Protein AF-A0A7R9L1E2-F1 (afdb_monomer_lite)

Radius of gyration: 29.3 Å; chains: 1; bounding box: 75×39×70 Å

Structure (mmCIF, N/CA/C/O backbone):
data_AF-A0A7R9L1E2-F1
#
_entry.id   AF-A0A7R9L1E2-F1
#
loop_
_atom_site.group_PDB
_atom_site.id
_atom_site.type_symbol
_atom_site.label_atom_id
_atom_site.label_alt_id
_atom_site.label_comp_id
_atom_site.label_asym_id
_atom_site.label_entity_id
_atom_site.label_seq_id
_atom_site.pdbx_PDB_ins_code
_atom_site.Cartn_x
_atom_site.Cartn_y
_atom_site.Cartn_z
_atom_site.occupancy
_atom_site.B_iso_or_equiv
_atom_site.auth_seq_id
_atom_site.auth_comp_id
_atom_site.auth_asym_id
_atom_site.auth_atom_id
_atom_site.pdbx_PDB_model_num
ATOM 1 N N . ALA A 1 1 ? -2.245 -3.954 1.538 1.00 89.62 1 ALA A N 1
ATOM 2 C CA . ALA A 1 1 ? -2.514 -5.292 2.100 1.00 89.62 1 ALA A CA 1
ATOM 3 C C . ALA A 1 1 ? -3.366 -5.185 3.363 1.00 89.62 1 ALA A C 1
ATOM 5 O O . ALA A 1 1 ? -4.545 -5.487 3.284 1.00 89.62 1 ALA A O 1
ATOM 6 N N . PHE A 1 2 ? -2.833 -4.651 4.469 1.00 93.88 2 PHE A N 1
ATOM 7 C CA . PHE A 1 2 ? -3.564 -4.517 5.739 1.00 93.88 2 PHE A CA 1
ATOM 8 C C . PHE A 1 2 ? -4.906 -3.773 5.660 1.00 93.88 2 PHE A C 1
ATOM 10 O O . PHE A 1 2 ? -5.851 -4.191 6.312 1.00 93.88 2 PHE A O 1
ATOM 17 N N . CYS A 1 3 ? -5.027 -2.733 4.825 1.00 94.00 3 CYS A N 1
ATOM 18 C CA . CYS A 1 3 ? -6.314 -2.061 4.602 1.00 94.00 3 CYS A CA 1
ATOM 19 C C . CYS A 1 3 ? -7.422 -3.029 4.150 1.00 94.00 3 CYS A C 1
ATOM 21 O O . CYS A 1 3 ? -8.492 -3.056 4.744 1.00 94.00 3 CYS A O 1
ATOM 23 N N . TYR A 1 4 ? -7.137 -3.868 3.150 1.00 93.19 4 TYR A N 1
ATOM 24 C CA . TYR A 1 4 ? -8.086 -4.863 2.640 1.00 93.19 4 TYR A CA 1
ATOM 25 C C . TYR A 1 4 ? -8.249 -6.060 3.582 1.00 93.19 4 TYR A C 1
ATOM 27 O O . TYR A 1 4 ? -9.322 -6.648 3.639 1.00 93.19 4 TYR A O 1
ATOM 35 N N . LEU A 1 5 ? -7.213 -6.400 4.361 1.00 92.88 5 LEU A N 1
ATOM 36 C CA . LEU A 1 5 ? -7.355 -7.367 5.452 1.00 92.88 5 LEU A CA 1
ATOM 37 C C . LEU A 1 5 ? -8.372 -6.867 6.487 1.00 92.88 5 LEU A C 1
ATOM 39 O O . LEU A 1 5 ? -9.229 -7.633 6.905 1.00 92.88 5 LEU A O 1
ATOM 43 N N . GLY A 1 6 ? -8.311 -5.584 6.859 1.00 93.19 6 GLY A N 1
ATOM 44 C CA . GLY A 1 6 ? -9.282 -4.966 7.759 1.00 93.19 6 GLY A CA 1
ATOM 45 C C . GLY A 1 6 ? -10.710 -5.025 7.217 1.00 93.19 6 GLY A C 1
ATOM 46 O O . GLY A 1 6 ? -11.623 -5.356 7.962 1.00 93.19 6 GLY A O 1
ATOM 47 N N . GLU A 1 7 ? -10.904 -4.782 5.917 1.00 93.50 7 GLU A N 1
ATOM 48 C CA . GLU A 1 7 ? -12.221 -4.930 5.273 1.00 93.50 7 GLU A CA 1
ATOM 49 C C . GLU A 1 7 ? -12.724 -6.376 5.325 1.00 93.50 7 GLU A C 1
ATOM 51 O O . GLU A 1 7 ? -13.854 -6.609 5.743 1.00 93.50 7 GLU A O 1
ATOM 56 N N . SER A 1 8 ? -11.872 -7.349 4.996 1.00 92.94 8 SER A N 1
ATOM 57 C CA . SER A 1 8 ? -12.243 -8.767 5.044 1.00 92.94 8 SER A CA 1
ATOM 58 C C . SER A 1 8 ? -12.533 -9.263 6.466 1.00 92.94 8 SER A C 1
ATOM 60 O O . SER A 1 8 ? -13.440 -10.065 6.665 1.00 92.94 8 SER A O 1
ATOM 62 N N . LEU A 1 9 ? -11.792 -8.785 7.472 1.00 93.06 9 LEU A N 1
ATOM 63 C CA . LEU A 1 9 ? -12.038 -9.116 8.880 1.00 93.06 9 LEU A CA 1
ATOM 64 C C . LEU A 1 9 ? -13.336 -8.489 9.393 1.00 93.06 9 LEU A C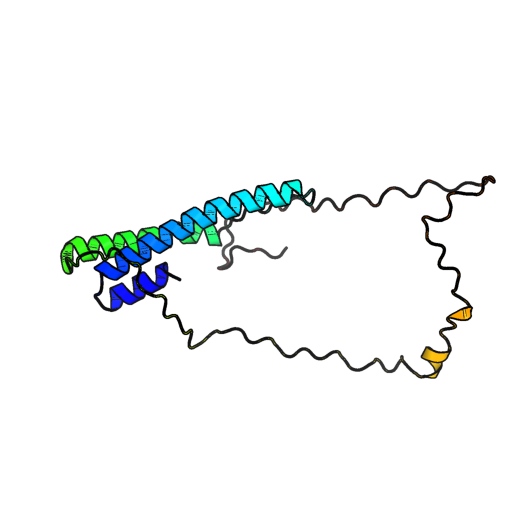 1
ATOM 66 O O . LEU A 1 9 ? -14.047 -9.119 10.173 1.00 93.06 9 LEU A O 1
ATOM 70 N N . LEU A 1 10 ? -13.669 -7.283 8.928 1.00 92.62 10 LEU A N 1
ATOM 71 C CA . LEU A 1 10 ? -14.943 -6.644 9.239 1.00 92.62 10 LEU A CA 1
ATOM 72 C C . LEU A 1 10 ? -16.124 -7.441 8.667 1.00 92.62 10 LEU A C 1
ATOM 74 O O . LEU A 1 10 ? -17.121 -7.624 9.354 1.00 92.62 10 LEU A O 1
ATOM 78 N N . GLU A 1 11 ? -16.001 -7.960 7.443 1.00 92.88 11 GLU A N 1
ATOM 79 C CA . GLU A 1 11 ? -17.006 -8.851 6.836 1.00 92.88 11 GLU A CA 1
ATOM 80 C C . GLU A 1 11 ? -17.173 -10.174 7.597 1.00 92.88 11 GLU A C 1
ATOM 82 O O . GLU A 1 11 ? -18.243 -10.773 7.564 1.00 92.88 11 GLU A O 1
ATOM 87 N N . GLN A 1 12 ? -16.130 -10.619 8.300 1.00 92.69 12 GLN A N 1
ATOM 88 C CA . GLN A 1 12 ? -16.160 -11.791 9.180 1.00 92.69 12 GLN A CA 1
ATOM 89 C C . GLN A 1 12 ? -16.626 -11.460 10.605 1.00 92.69 12 GLN A C 1
ATOM 91 O O . GLN A 1 12 ? -16.474 -12.300 11.490 1.00 92.69 12 GLN A O 1
ATOM 96 N N . GLU A 1 13 ? -17.132 -10.246 10.845 1.00 92.69 13 GLU A N 1
ATOM 97 C CA . GLU A 1 13 ? -17.585 -9.762 12.158 1.00 92.69 13 GLU A CA 1
ATOM 98 C C . GLU A 1 13 ? -16.472 -9.716 13.225 1.00 92.69 13 GLU A C 1
ATOM 100 O O . GLU A 1 13 ? -16.744 -9.596 14.414 1.00 92.69 13 GLU A O 1
ATOM 105 N N . LYS A 1 14 ? -15.196 -9.763 12.816 1.00 92.94 14 LYS A N 1
ATOM 106 C CA . LYS A 1 14 ? -14.024 -9.672 13.703 1.00 92.94 14 LYS A CA 1
ATOM 107 C C . LYS A 1 14 ? -13.523 -8.237 13.775 1.00 92.94 14 LYS A C 1
ATOM 109 O O . LYS A 1 14 ? -12.446 -7.892 13.273 1.00 92.94 14 LYS A O 1
ATOM 114 N N . CYS A 1 15 ? -14.323 -7.368 14.379 1.00 93.62 15 CYS A N 1
ATOM 115 C CA . CYS A 1 15 ? -14.105 -5.930 14.298 1.00 93.62 15 CYS A CA 1
ATOM 116 C C . CYS A 1 15 ? -12.874 -5.469 15.098 1.00 93.62 15 CYS A C 1
ATOM 118 O O . CYS A 1 15 ? -12.160 -4.558 14.668 1.00 93.62 15 CYS A O 1
ATOM 120 N N . GLY A 1 16 ? -12.574 -6.121 16.227 1.00 93.81 16 GLY A N 1
ATOM 121 C CA . GLY A 1 16 ? -11.372 -5.836 17.020 1.00 93.81 16 GLY A CA 1
ATOM 122 C C . GLY A 1 16 ? -10.073 -6.086 16.241 1.00 93.81 16 GLY A C 1
ATOM 123 O O . GLY A 1 16 ? -9.185 -5.229 16.204 1.00 93.81 16 GLY A O 1
ATOM 124 N N . GLU A 1 17 ? -9.979 -7.232 15.559 1.00 94.81 17 GLU A N 1
ATOM 125 C CA . GLU A 1 17 ? -8.842 -7.579 14.692 1.00 94.81 17 GLU A CA 1
ATOM 126 C C . GLU A 1 17 ? -8.747 -6.640 13.478 1.00 94.81 17 GLU A C 1
ATOM 128 O O . GLU A 1 17 ? -7.649 -6.205 13.116 1.00 94.81 17 GLU A O 1
ATOM 133 N N . ALA A 1 18 ? -9.888 -6.272 12.884 1.00 95.12 18 ALA A N 1
ATOM 134 C CA . ALA A 1 18 ? -9.951 -5.341 11.760 1.00 95.12 18 ALA A CA 1
ATOM 135 C C . ALA A 1 18 ? -9.367 -3.962 12.112 1.00 95.12 18 ALA A C 1
ATOM 137 O O . ALA A 1 18 ? -8.546 -3.423 11.363 1.00 95.12 18 ALA A O 1
ATOM 138 N N . ILE A 1 19 ? -9.734 -3.410 13.278 1.00 95.94 19 ILE A N 1
ATOM 139 C CA . ILE A 1 19 ? -9.179 -2.143 13.781 1.00 95.94 19 ILE A CA 1
ATOM 140 C C . ILE A 1 19 ? -7.664 -2.259 13.927 1.00 95.94 19 ILE A C 1
ATOM 142 O O . ILE A 1 19 ? -6.930 -1.399 13.432 1.00 95.94 19 ILE A O 1
ATOM 146 N N . ARG A 1 20 ? -7.183 -3.341 14.547 1.00 95.88 20 ARG A N 1
ATOM 147 C CA . ARG A 1 20 ? -5.750 -3.538 14.765 1.00 95.88 20 ARG A CA 1
ATOM 148 C C . ARG A 1 20 ? -4.967 -3.662 13.454 1.00 95.88 20 ARG A C 1
ATOM 150 O O . ARG A 1 20 ? -3.868 -3.109 13.352 1.00 95.88 20 ARG A O 1
ATOM 157 N N . ALA A 1 21 ? -5.522 -4.338 12.447 1.00 95.31 21 ALA A N 1
ATOM 158 C CA . ALA A 1 21 ? -4.939 -4.415 11.108 1.00 95.31 21 ALA A CA 1
ATOM 159 C C . ALA A 1 21 ? -4.853 -3.028 10.444 1.00 95.31 21 ALA A C 1
ATOM 161 O O . ALA A 1 21 ? -3.834 -2.682 9.844 1.00 95.31 21 ALA A O 1
ATOM 162 N N . LEU A 1 22 ? -5.892 -2.201 10.582 1.00 95.44 22 LEU A N 1
ATOM 163 C CA . LEU A 1 22 ? -5.934 -0.853 10.007 1.00 95.44 22 LEU A CA 1
ATOM 164 C C . LEU A 1 22 ? -4.971 0.118 10.697 1.00 95.44 22 LEU A C 1
ATOM 166 O O . LEU A 1 22 ? -4.347 0.928 10.016 1.00 95.44 22 LEU A O 1
ATOM 170 N N . GLU A 1 23 ? -4.765 -0.009 12.008 1.00 95.56 23 GLU A N 1
ATOM 171 C CA . GLU A 1 23 ? -3.693 0.707 12.712 1.00 95.56 23 GLU A CA 1
ATOM 172 C C . GLU A 1 23 ? -2.311 0.346 12.167 1.00 95.56 23 GLU A C 1
ATOM 174 O O . GLU A 1 23 ? -1.451 1.213 12.016 1.00 95.56 23 GLU A O 1
ATOM 179 N N . GLU A 1 24 ? -2.083 -0.925 11.834 1.00 94.88 24 GLU A N 1
ATOM 180 C CA . GLU A 1 24 ? -0.834 -1.334 11.197 1.00 94.88 24 GLU A CA 1
ATOM 181 C C . GLU A 1 24 ? -0.712 -0.757 9.779 1.00 94.88 24 GLU A C 1
ATOM 183 O O . GLU A 1 24 ? 0.355 -0.288 9.383 1.00 94.88 24 GLU A O 1
ATOM 188 N N . SER A 1 25 ? -1.820 -0.703 9.033 1.00 94.88 25 SER A N 1
ATOM 189 C CA . SER A 1 25 ? -1.868 -0.056 7.718 1.00 94.88 25 SER A CA 1
ATOM 190 C C . SER A 1 25 ? -1.489 1.429 7.779 1.00 94.88 25 SER A C 1
ATOM 192 O O . SER A 1 25 ? -0.763 1.899 6.903 1.00 94.88 25 SER A O 1
ATOM 194 N N . GLU A 1 26 ? -1.952 2.168 8.791 1.00 95.19 26 GLU A N 1
ATOM 195 C CA . GLU A 1 26 ? -1.579 3.575 9.000 1.00 95.19 26 GLU A CA 1
ATOM 196 C C . GLU A 1 26 ? -0.090 3.727 9.321 1.00 95.19 26 GLU A C 1
ATOM 198 O O . GLU A 1 26 ? 0.586 4.551 8.705 1.00 95.19 26 GLU A O 1
ATOM 203 N N . LYS A 1 27 ? 0.459 2.881 10.204 1.00 95.12 27 LYS A N 1
ATOM 204 C CA . LYS A 1 27 ? 1.899 2.894 10.512 1.00 95.12 27 LYS A CA 1
ATOM 205 C C . LYS A 1 27 ? 2.745 2.689 9.256 1.00 95.12 27 LYS A C 1
ATOM 207 O O . LYS A 1 27 ? 3.696 3.435 9.024 1.00 95.12 27 LYS A O 1
ATOM 212 N N . PHE A 1 28 ? 2.401 1.704 8.424 1.00 94.94 28 PHE A N 1
ATOM 213 C CA . PHE A 1 28 ? 3.118 1.459 7.170 1.00 94.94 28 PHE A CA 1
ATOM 214 C C . PHE A 1 28 ? 2.959 2.601 6.168 1.00 94.94 28 PHE A C 1
ATOM 216 O O . PHE A 1 28 ? 3.911 2.902 5.444 1.00 94.94 28 PHE A O 1
ATOM 223 N N . TYR A 1 29 ? 1.803 3.266 6.134 1.00 95.19 29 TYR A N 1
ATOM 224 C CA . TYR A 1 29 ? 1.620 4.465 5.322 1.00 95.19 29 TYR A CA 1
ATOM 225 C C . TYR A 1 29 ? 2.570 5.588 5.766 1.00 95.19 29 TYR A C 1
ATOM 227 O O . TYR A 1 29 ? 3.297 6.132 4.935 1.00 95.19 29 TYR A O 1
ATOM 235 N N . ASP A 1 30 ? 2.659 5.873 7.066 1.00 95.25 30 ASP A N 1
ATOM 236 C CA . ASP A 1 30 ? 3.554 6.907 7.602 1.00 95.25 30 ASP A CA 1
ATOM 237 C C . ASP A 1 30 ? 5.035 6.592 7.355 1.00 95.25 30 ASP A C 1
ATOM 239 O O . ASP A 1 30 ? 5.827 7.483 7.025 1.00 95.25 30 ASP A O 1
ATOM 243 N N . ILE A 1 31 ? 5.424 5.319 7.476 1.00 96.00 31 ILE A N 1
ATOM 244 C CA . ILE A 1 31 ? 6.766 4.854 7.100 1.00 96.00 31 ILE A CA 1
ATOM 245 C C . ILE A 1 31 ? 6.998 5.087 5.602 1.00 96.00 31 ILE A C 1
ATOM 247 O O . ILE A 1 31 ? 8.026 5.643 5.216 1.00 96.00 31 ILE A O 1
ATOM 251 N N . SER A 1 32 ? 6.026 4.744 4.756 1.00 94.75 32 SER A N 1
ATOM 252 C CA . SER A 1 32 ? 6.118 4.929 3.303 1.00 94.75 32 SER A CA 1
ATOM 253 C C . SER A 1 32 ? 6.249 6.404 2.912 1.00 94.75 32 SER A C 1
ATOM 255 O O . SER A 1 32 ? 7.036 6.729 2.025 1.00 94.75 32 SER A O 1
ATOM 257 N N . VAL A 1 33 ? 5.556 7.319 3.601 1.00 94.06 33 VAL A N 1
ATOM 258 C CA . VAL A 1 33 ? 5.706 8.775 3.408 1.00 94.06 33 VAL A CA 1
ATOM 259 C C . VAL A 1 33 ? 7.147 9.214 3.673 1.00 94.06 33 VAL A C 1
ATOM 261 O O . VAL A 1 33 ? 7.714 9.992 2.901 1.00 94.06 33 VAL A O 1
ATOM 264 N N . LYS A 1 34 ? 7.758 8.728 4.762 1.00 94.94 34 LYS A N 1
ATOM 265 C CA . LYS A 1 34 ? 9.156 9.041 5.099 1.00 94.94 34 LYS A CA 1
ATOM 266 C C . LYS A 1 34 ? 10.106 8.507 4.026 1.00 94.94 34 LYS A C 1
ATOM 268 O O . LYS A 1 34 ? 10.929 9.272 3.528 1.00 94.94 34 LYS A O 1
ATOM 273 N N . LEU A 1 35 ? 9.910 7.261 3.593 1.00 94.19 35 LEU A N 1
ATOM 274 C CA . LEU A 1 35 ? 10.700 6.636 2.530 1.00 94.19 35 LEU A CA 1
ATOM 275 C C . LEU A 1 35 ? 10.589 7.385 1.196 1.00 94.19 35 LEU A C 1
ATOM 277 O O . LEU A 1 35 ? 11.598 7.593 0.528 1.00 94.19 35 LEU A O 1
ATOM 281 N N . CYS A 1 36 ? 9.402 7.872 0.822 1.00 91.94 36 CYS A N 1
ATOM 282 C CA . CYS A 1 36 ? 9.227 8.684 -0.388 1.00 91.94 36 CYS A CA 1
ATOM 283 C C . CYS A 1 36 ? 10.066 9.971 -0.338 1.00 91.94 36 CYS A C 1
ATOM 285 O O . CYS A 1 36 ? 10.694 10.363 -1.325 1.00 91.94 36 CYS A O 1
ATOM 287 N N . LYS A 1 37 ? 10.119 10.623 0.829 1.00 90.62 37 LYS A N 1
ATOM 288 C CA . LYS A 1 37 ? 10.923 11.836 1.036 1.00 90.62 37 LYS A CA 1
ATOM 289 C C . LYS A 1 37 ? 12.420 11.539 1.030 1.00 90.62 37 LYS A C 1
ATOM 291 O O . LYS A 1 37 ? 13.190 12.336 0.497 1.00 90.62 37 LYS A O 1
ATOM 296 N N . GLU A 1 38 ? 12.840 10.416 1.604 1.00 90.75 38 GLU A N 1
ATOM 297 C CA . GLU A 1 38 ? 14.233 9.958 1.565 1.00 90.75 38 GLU A CA 1
ATOM 298 C C . GLU A 1 38 ? 14.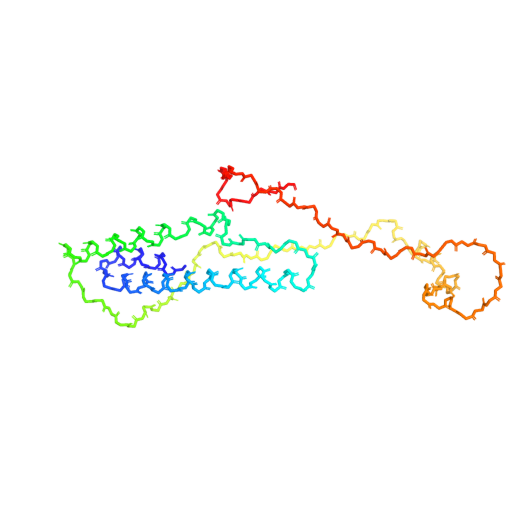673 9.615 0.143 1.00 90.75 38 GLU A C 1
ATOM 300 O O . GLU A 1 38 ? 15.713 10.101 -0.302 1.00 90.75 38 GLU A O 1
ATOM 305 N N . TYR A 1 39 ? 13.840 8.893 -0.608 1.00 89.25 39 TYR A N 1
ATOM 306 C CA . TYR A 1 39 ? 14.068 8.590 -2.019 1.00 89.25 39 TYR A CA 1
ATOM 307 C C . TYR A 1 39 ? 14.284 9.864 -2.842 1.00 89.25 39 TYR A C 1
ATOM 309 O O . TYR A 1 39 ? 15.252 9.969 -3.598 1.00 89.25 39 TYR A O 1
ATOM 317 N N . ARG A 1 40 ? 13.423 10.875 -2.649 1.00 86.50 40 ARG A N 1
ATOM 318 C CA . ARG A 1 40 ? 13.547 12.179 -3.316 1.00 86.50 40 ARG A CA 1
ATOM 319 C C . ARG A 1 40 ? 14.913 12.821 -3.048 1.00 86.50 40 ARG A C 1
ATOM 321 O O . ARG A 1 40 ? 15.536 13.321 -3.982 1.00 86.50 40 ARG A O 1
ATOM 328 N N . LYS A 1 41 ? 15.381 12.796 -1.794 1.00 85.81 41 LYS A N 1
ATOM 329 C CA . LYS A 1 41 ? 16.683 13.357 -1.388 1.00 85.81 41 LYS A CA 1
ATOM 330 C C . LYS A 1 41 ? 17.852 12.588 -2.003 1.00 85.81 41 LYS A C 1
ATOM 332 O O . LYS A 1 41 ? 18.720 13.205 -2.611 1.00 85.81 41 LYS A O 1
ATOM 337 N N . GLN A 1 42 ? 17.850 11.260 -1.890 1.00 84.56 42 GLN A N 1
ATOM 338 C CA . GLN A 1 42 ? 18.931 10.410 -2.397 1.00 84.56 42 GLN A CA 1
ATOM 339 C C . GLN A 1 42 ? 19.061 10.503 -3.920 1.00 84.56 42 GLN A C 1
ATOM 341 O O . GLN A 1 42 ? 20.165 10.666 -4.432 1.00 84.56 42 GLN A O 1
ATOM 346 N N . LYS A 1 43 ? 17.943 10.478 -4.660 1.00 77.75 43 LYS A N 1
ATOM 347 C CA . LYS A 1 43 ? 17.965 10.600 -6.125 1.00 77.75 43 LYS A CA 1
ATOM 348 C C . LYS A 1 43 ? 18.469 11.970 -6.585 1.00 77.75 43 LYS A C 1
ATOM 350 O O . LYS A 1 43 ? 19.255 12.035 -7.528 1.00 77.75 43 LYS A O 1
ATOM 355 N N . ALA A 1 44 ? 18.056 13.042 -5.903 1.00 75.56 44 ALA A N 1
ATOM 356 C CA . ALA A 1 44 ? 18.542 14.391 -6.192 1.00 75.56 44 ALA A CA 1
ATOM 357 C C . ALA A 1 44 ? 20.063 14.513 -5.984 1.00 75.56 44 ALA A C 1
ATOM 359 O O . ALA A 1 44 ? 20.733 15.183 -6.762 1.00 75.56 44 ALA A O 1
ATOM 360 N N . GLN A 1 45 ? 20.611 13.836 -4.969 1.00 74.44 45 GLN A N 1
ATOM 361 C CA . GLN A 1 45 ? 22.047 13.836 -4.675 1.00 74.44 45 GLN A CA 1
ATOM 362 C C . GLN A 1 45 ? 22.865 12.939 -5.617 1.00 74.44 45 GLN A C 1
ATOM 364 O O . GLN A 1 45 ? 23.974 13.309 -5.984 1.00 74.44 45 GLN A O 1
ATOM 369 N N . ALA A 1 46 ? 22.343 11.769 -5.997 1.00 73.12 46 ALA A N 1
ATOM 370 C CA . ALA A 1 46 ? 23.115 10.744 -6.703 1.00 73.12 46 ALA A CA 1
ATOM 371 C C . ALA A 1 46 ? 23.154 10.902 -8.233 1.00 73.12 46 ALA A C 1
ATOM 373 O O . ALA A 1 46 ? 24.143 10.515 -8.845 1.00 73.12 46 ALA A O 1
ATOM 374 N N . MET A 1 47 ? 22.092 11.419 -8.865 1.00 63.66 47 MET A N 1
ATOM 375 C CA . MET A 1 47 ? 21.957 11.383 -10.335 1.00 63.66 47 MET A CA 1
ATOM 376 C C . MET A 1 47 ? 21.703 12.744 -10.996 1.00 63.66 47 MET A C 1
ATOM 378 O O . MET A 1 47 ? 21.443 12.788 -12.192 1.00 63.66 47 MET A O 1
ATOM 382 N N . GLY A 1 48 ? 21.789 13.856 -10.255 1.00 59.41 48 GLY A N 1
ATOM 383 C CA . GLY A 1 48 ? 21.706 15.202 -10.843 1.00 59.41 48 GLY A CA 1
ATOM 384 C C . GLY A 1 48 ? 20.414 15.476 -11.626 1.00 59.41 48 GLY A C 1
ATOM 385 O O . GLY A 1 48 ? 20.449 16.152 -12.647 1.00 59.41 48 GLY A O 1
ATOM 386 N N . GLY A 1 49 ? 19.277 14.948 -11.159 1.00 64.12 49 GLY A N 1
ATOM 387 C CA . GLY A 1 49 ? 17.967 15.096 -11.800 1.00 64.12 49 GLY A CA 1
ATOM 388 C C . GLY A 1 49 ? 16.856 15.479 -10.819 1.00 64.12 49 GLY A C 1
ATOM 389 O O . GLY A 1 49 ? 17.043 15.483 -9.599 1.00 64.12 49 GLY A O 1
ATOM 390 N N . THR A 1 50 ? 15.664 15.782 -11.344 1.00 66.12 50 THR A N 1
ATOM 391 C CA . THR A 1 50 ? 14.491 16.085 -10.506 1.00 66.12 50 THR A CA 1
ATOM 392 C C . THR A 1 50 ? 14.042 14.810 -9.787 1.00 66.12 50 THR A C 1
ATOM 394 O O . THR A 1 50 ? 13.562 13.863 -10.410 1.00 66.12 50 THR A O 1
ATOM 397 N N . GLY A 1 51 ? 14.202 14.759 -8.461 1.00 69.44 51 GLY A N 1
ATOM 398 C CA . GLY A 1 51 ? 13.730 13.633 -7.653 1.00 69.44 51 GLY A CA 1
ATOM 399 C C . GLY A 1 51 ? 12.215 13.451 -7.792 1.00 69.44 51 GLY A C 1
ATOM 400 O O . GLY A 1 51 ? 11.460 14.412 -7.631 1.00 69.44 51 GLY A O 1
ATOM 401 N N . ALA A 1 52 ? 11.763 12.225 -8.080 1.00 79.75 52 ALA A N 1
ATOM 402 C CA . ALA A 1 52 ? 10.336 11.941 -8.214 1.00 79.75 52 ALA A CA 1
ATOM 403 C C . ALA A 1 52 ? 9.625 12.169 -6.875 1.00 79.75 52 ALA A C 1
ATOM 405 O O . ALA A 1 52 ? 10.072 11.714 -5.818 1.00 79.75 52 ALA A O 1
ATOM 406 N N . LYS A 1 53 ? 8.508 12.889 -6.926 1.00 85.38 53 LYS A N 1
ATOM 407 C CA . LYS A 1 53 ? 7.751 13.312 -5.753 1.00 85.38 53 LYS A CA 1
ATOM 408 C C . LYS A 1 53 ? 6.647 12.313 -5.418 1.00 85.38 53 LYS A C 1
ATOM 410 O O . LYS A 1 53 ? 5.476 12.663 -5.455 1.00 85.38 53 LYS A O 1
ATOM 415 N N . ILE A 1 54 ? 7.023 11.061 -5.145 1.00 87.81 54 ILE A N 1
ATOM 416 C CA . ILE A 1 54 ? 6.112 9.899 -5.049 1.00 87.81 54 ILE A CA 1
ATOM 417 C C . ILE A 1 54 ? 4.927 10.146 -4.095 1.00 87.81 54 ILE A C 1
ATOM 419 O O . ILE A 1 54 ? 3.795 9.793 -4.410 1.00 87.81 54 ILE A O 1
ATOM 423 N N . ASP A 1 55 ? 5.172 10.827 -2.980 1.00 86.38 55 ASP A N 1
ATOM 424 C CA . ASP A 1 55 ? 4.175 11.223 -1.982 1.00 86.38 55 ASP A CA 1
ATOM 425 C C . ASP A 1 55 ? 3.109 12.207 -2.505 1.00 86.38 55 ASP A C 1
ATOM 427 O O . ASP A 1 55 ? 1.999 12.255 -1.977 1.00 86.38 55 ASP A O 1
ATOM 431 N N . GLU A 1 56 ? 3.414 12.965 -3.559 1.00 87.69 56 GLU A N 1
ATOM 432 C CA . GLU A 1 56 ? 2.493 13.899 -4.220 1.00 87.69 56 GLU A CA 1
ATOM 433 C C . GLU A 1 56 ? 1.694 13.230 -5.359 1.00 87.69 56 GLU A C 1
ATOM 435 O O . GLU A 1 56 ? 0.715 13.803 -5.842 1.00 87.69 56 GLU A O 1
ATOM 440 N N . HIS A 1 57 ? 2.049 12.006 -5.777 1.00 88.12 57 HIS A N 1
ATOM 441 C CA . HIS A 1 57 ? 1.318 11.308 -6.837 1.00 88.12 57 HIS A CA 1
ATOM 442 C C . HIS A 1 57 ? -0.081 10.868 -6.388 1.00 88.12 57 HIS A C 1
ATOM 444 O O . HIS A 1 57 ? -0.324 10.497 -5.237 1.00 88.12 57 HIS A O 1
ATOM 450 N N . LEU A 1 58 ? -1.010 10.841 -7.348 1.00 86.69 58 LEU A N 1
ATOM 451 C CA . LEU A 1 58 ? -2.422 10.543 -7.111 1.00 86.69 58 LEU A CA 1
ATOM 452 C C . LEU A 1 58 ? -2.651 9.175 -6.456 1.00 86.69 58 LEU A C 1
ATOM 454 O O . LEU A 1 58 ? -3.480 9.064 -5.554 1.00 86.69 58 LEU A O 1
ATOM 458 N N . PHE A 1 59 ? -1.926 8.141 -6.892 1.00 87.88 59 PHE A N 1
ATOM 459 C CA . PHE A 1 59 ? -2.078 6.795 -6.332 1.00 87.88 59 PHE A CA 1
ATOM 460 C C . PHE A 1 59 ? -1.734 6.766 -4.834 1.00 87.88 59 PHE A C 1
ATOM 462 O O . PHE A 1 59 ? -2.401 6.084 -4.060 1.00 87.88 59 PHE A O 1
ATOM 469 N N . PHE A 1 60 ? -0.743 7.559 -4.418 1.00 91.00 60 PHE A N 1
ATOM 470 C CA . PHE A 1 60 ? -0.318 7.663 -3.030 1.00 91.00 60 PHE A CA 1
ATOM 471 C C . PHE A 1 60 ? -1.313 8.503 -2.215 1.00 91.00 60 PHE A C 1
ATOM 473 O O . PHE A 1 60 ? -1.805 8.058 -1.179 1.00 91.00 60 PHE A O 1
ATOM 480 N N . ARG A 1 61 ? -1.714 9.670 -2.742 1.00 90.19 61 ARG A N 1
ATOM 481 C CA . ARG A 1 61 ? -2.711 10.566 -2.125 1.00 90.19 61 ARG A CA 1
ATOM 482 C C . ARG A 1 61 ? -4.075 9.904 -1.915 1.00 90.19 61 ARG A C 1
ATOM 484 O O . ARG A 1 61 ? -4.761 10.232 -0.953 1.00 90.19 61 ARG A O 1
ATOM 491 N N . LYS A 1 62 ? -4.484 8.983 -2.793 1.00 91.62 62 LYS A N 1
ATOM 492 C CA . LYS A 1 62 ? -5.752 8.241 -2.667 1.00 91.62 62 LYS A CA 1
ATOM 493 C C . LYS A 1 62 ? -5.727 7.172 -1.571 1.00 91.62 62 LYS A C 1
ATOM 495 O O . LYS A 1 62 ? -6.789 6.824 -1.059 1.00 91.62 62 LYS A O 1
ATOM 500 N N . LEU A 1 63 ? -4.551 6.670 -1.190 1.00 92.88 63 LEU A N 1
ATOM 501 C CA . LEU A 1 63 ? -4.428 5.579 -0.223 1.00 92.88 63 LEU A CA 1
ATOM 502 C C . LEU A 1 63 ? -4.772 6.019 1.208 1.00 92.88 63 LEU A C 1
ATOM 504 O O . LEU A 1 63 ? -5.475 5.304 1.914 1.00 92.88 63 LEU A O 1
ATOM 508 N N . GLN A 1 64 ? -4.333 7.202 1.641 1.00 92.81 64 GLN A N 1
ATOM 509 C CA . GLN A 1 64 ? -4.584 7.671 3.010 1.00 92.81 64 GLN A CA 1
ATOM 510 C C . GLN A 1 64 ? -6.068 7.879 3.338 1.00 92.81 64 GLN A C 1
ATOM 512 O O . GLN A 1 64 ? -6.512 7.370 4.369 1.00 92.81 64 GLN A O 1
ATOM 517 N N . PRO A 1 65 ? -6.867 8.580 2.507 1.00 94.69 65 PRO A N 1
ATOM 518 C CA . PRO A 1 65 ? -8.300 8.704 2.747 1.00 94.69 65 PRO A CA 1
ATOM 519 C C . PRO A 1 65 ? -9.011 7.352 2.778 1.00 94.69 65 PRO A C 1
ATOM 521 O O . PRO A 1 65 ? -9.943 7.188 3.561 1.00 94.69 65 PRO A O 1
ATOM 524 N N . LEU A 1 66 ? -8.566 6.392 1.956 1.00 93.88 66 LEU A N 1
ATOM 525 C CA . LEU A 1 66 ? -9.101 5.031 1.950 1.00 93.88 66 LEU A CA 1
ATOM 526 C C . LEU A 1 66 ? -8.861 4.348 3.302 1.00 93.88 66 LEU A C 1
ATOM 528 O O . LEU A 1 66 ? -9.827 3.972 3.959 1.00 93.88 66 LEU A O 1
ATOM 532 N N . VAL A 1 67 ? -7.605 4.282 3.759 1.00 95.25 67 VAL A N 1
ATOM 533 C CA . VAL A 1 67 ? -7.248 3.671 5.054 1.00 95.25 67 VAL A CA 1
ATOM 534 C C . VAL A 1 67 ? -8.016 4.330 6.200 1.00 95.25 67 VAL A C 1
ATOM 536 O O . VAL A 1 67 ? -8.626 3.635 7.012 1.00 95.25 67 VAL A O 1
ATOM 539 N N . LYS A 1 68 ? -8.050 5.668 6.233 1.00 96.00 68 LYS A N 1
ATOM 540 C CA . LYS A 1 68 ? -8.739 6.424 7.282 1.00 96.00 68 LYS A CA 1
ATOM 541 C C . LYS A 1 68 ? -10.242 6.146 7.297 1.00 96.00 68 LYS A C 1
ATOM 543 O O . LYS A 1 68 ? -10.797 5.835 8.344 1.00 96.00 68 LYS A O 1
ATOM 548 N N . ARG A 1 69 ? -10.908 6.208 6.139 1.00 96.00 69 ARG A N 1
ATOM 549 C CA . ARG A 1 69 ? -12.352 5.944 6.032 1.00 96.00 69 ARG A CA 1
ATOM 550 C C . ARG A 1 69 ? -12.696 4.526 6.482 1.00 96.00 69 ARG A C 1
ATOM 552 O O . ARG A 1 69 ? -13.699 4.340 7.172 1.00 96.00 69 ARG A O 1
ATOM 559 N N . THR A 1 70 ? -11.892 3.543 6.087 1.00 95.12 70 THR A N 1
ATOM 560 C CA . THR A 1 70 ? -12.092 2.144 6.470 1.00 95.12 70 THR A CA 1
ATOM 561 C C . THR A 1 70 ? -11.865 1.951 7.973 1.00 95.12 70 THR A C 1
ATOM 563 O O . THR A 1 70 ? -12.673 1.294 8.630 1.00 95.12 70 THR A O 1
ATOM 566 N N . LYS A 1 71 ? -10.849 2.598 8.561 1.00 96.00 71 LYS A N 1
ATOM 567 C CA . LYS A 1 71 ? -10.612 2.591 10.014 1.00 96.00 71 LYS A CA 1
ATOM 568 C C . LYS A 1 71 ? -11.757 3.228 10.791 1.00 96.00 71 LYS A C 1
ATOM 570 O O . LYS A 1 71 ? -12.289 2.600 11.702 1.00 96.00 71 LYS A O 1
ATOM 575 N N . ASP A 1 72 ? -12.182 4.426 10.400 1.00 96.81 72 ASP A N 1
ATOM 576 C CA . ASP A 1 72 ? -13.285 5.140 11.048 1.00 96.81 72 ASP A CA 1
ATOM 577 C C . ASP A 1 72 ? -14.587 4.321 10.990 1.00 96.81 72 ASP A C 1
ATOM 579 O O . ASP A 1 72 ? -15.379 4.333 11.934 1.00 96.81 72 ASP A O 1
ATOM 583 N N . LYS A 1 73 ? -14.805 3.570 9.898 1.00 95.81 73 LYS A N 1
ATOM 584 C CA . LYS A 1 73 ? -15.908 2.608 9.788 1.00 95.81 73 LYS A CA 1
ATOM 585 C C . LYS A 1 73 ? -15.785 1.494 10.830 1.00 95.81 73 LYS A C 1
ATOM 587 O O . LYS A 1 73 ? -16.732 1.310 11.587 1.00 95.81 73 LYS A O 1
ATOM 592 N N . CYS A 1 74 ? -14.641 0.814 10.910 1.00 95.25 74 CYS A N 1
ATOM 593 C CA . CYS A 1 74 ? -14.436 -0.278 11.868 1.00 95.25 74 CYS A CA 1
ATOM 594 C C . CYS A 1 74 ? -14.554 0.206 13.322 1.00 95.25 74 CYS A C 1
ATOM 596 O O . CYS A 1 74 ? -15.207 -0.433 14.134 1.00 95.25 74 CYS A O 1
ATOM 598 N N . VAL A 1 75 ? -13.992 1.371 13.658 1.00 95.75 75 VAL A N 1
ATOM 599 C CA . VAL A 1 75 ? -14.099 1.949 15.011 1.00 95.75 75 VAL A CA 1
ATOM 600 C C . VAL A 1 75 ? -15.552 2.251 15.371 1.00 95.75 75 VAL A C 1
ATOM 602 O O . VAL A 1 75 ? -15.987 1.954 16.482 1.00 95.75 75 VAL A O 1
ATOM 605 N N . ARG A 1 76 ? -16.320 2.813 14.432 1.00 96.88 76 ARG A N 1
ATOM 606 C CA . ARG A 1 76 ? -17.747 3.075 14.628 1.00 96.88 76 ARG A CA 1
ATOM 607 C C . ARG A 1 76 ? -18.529 1.778 14.828 1.00 96.88 76 ARG A C 1
ATOM 609 O O . ARG A 1 76 ? -19.299 1.690 15.774 1.00 96.88 76 ARG A O 1
ATOM 616 N N . GLU A 1 77 ? -18.336 0.781 13.972 1.00 95.06 77 GLU A N 1
ATOM 617 C CA . GLU A 1 77 ? -19.049 -0.497 14.088 1.00 95.06 77 GLU A CA 1
ATOM 618 C C . GLU A 1 77 ? -18.689 -1.236 15.378 1.00 95.06 77 GLU A C 1
ATOM 620 O O . GLU A 1 77 ? -19.579 -1.713 16.077 1.00 95.06 77 GLU A O 1
ATOM 625 N N . ASN A 1 78 ? -17.420 -1.221 15.785 1.00 95.50 78 ASN A N 1
ATOM 626 C CA . ASN A 1 78 ? -17.028 -1.790 17.069 1.00 95.50 78 ASN A CA 1
ATOM 627 C C . ASN A 1 78 ? -17.635 -1.034 18.256 1.00 95.50 78 ASN A C 1
ATOM 629 O O . ASN A 1 78 ? -18.011 -1.638 19.253 1.00 95.50 78 ASN A O 1
ATOM 633 N N . GLY A 1 79 ? -17.737 0.293 18.160 1.00 95.88 79 GLY A N 1
ATOM 634 C CA . GLY A 1 79 ? -18.295 1.131 19.219 1.00 95.88 79 GLY A CA 1
ATOM 635 C C . GLY A 1 79 ? -19.813 1.025 19.381 1.00 95.88 79 GLY A C 1
ATOM 636 O O . GLY A 1 79 ? -20.304 1.309 20.470 1.00 95.88 79 GLY A O 1
ATOM 637 N N . PHE A 1 80 ? -20.550 0.639 18.334 1.00 95.75 80 PHE A N 1
ATOM 638 C CA . PHE A 1 80 ? -22.019 0.585 18.352 1.00 95.75 80 PHE A CA 1
ATOM 639 C C . PHE A 1 80 ? -22.616 -0.823 18.273 1.00 95.75 80 PHE A C 1
ATOM 641 O O . PHE A 1 80 ? -23.768 -0.987 18.668 1.00 95.75 80 PHE A O 1
ATOM 648 N N . ILE A 1 81 ? -21.895 -1.799 17.715 1.00 94.31 81 ILE A N 1
ATOM 649 C CA . ILE A 1 81 ? -22.443 -3.118 17.368 1.00 94.31 81 ILE A CA 1
ATOM 650 C C . ILE A 1 81 ? -21.673 -4.231 18.082 1.00 94.31 81 ILE A C 1
ATOM 652 O O . ILE A 1 81 ? -22.268 -4.977 18.854 1.00 94.31 81 ILE A O 1
ATOM 656 N N . PHE A 1 82 ? -20.366 -4.352 17.826 1.00 94.12 82 PHE A N 1
ATOM 657 C CA . PHE A 1 82 ? -19.611 -5.557 18.200 1.00 94.12 82 PHE A CA 1
ATOM 658 C C . PHE A 1 82 ? -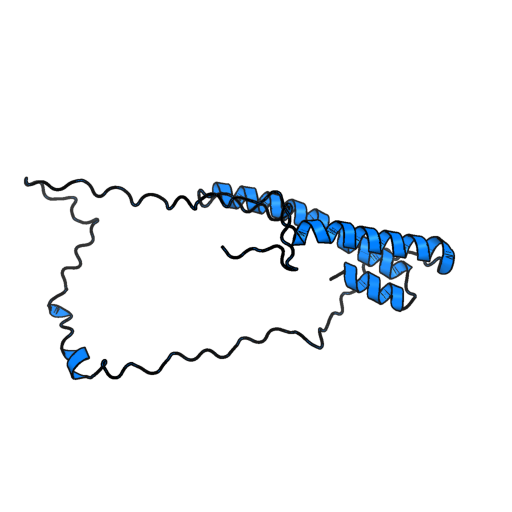18.998 -5.500 19.603 1.00 94.12 82 PHE A C 1
ATOM 660 O O . PHE A 1 82 ? -19.040 -6.483 20.335 1.00 94.12 82 PHE A O 1
ATOM 667 N N . HIS A 1 83 ? -18.464 -4.344 20.008 1.00 93.94 83 HIS A N 1
ATOM 668 C CA . HIS A 1 83 ? -17.762 -4.157 21.284 1.00 93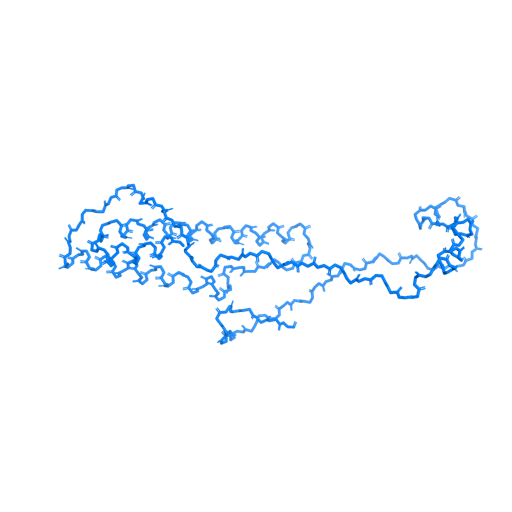.94 83 HIS A CA 1
ATOM 669 C C . HIS A 1 83 ? -16.596 -5.136 21.519 1.00 93.94 83 HIS A C 1
ATOM 671 O O . HIS A 1 83 ? -16.253 -5.447 22.662 1.00 93.94 83 HIS A O 1
ATOM 677 N N . ASP A 1 84 ? -15.946 -5.584 20.445 1.00 93.50 84 ASP A N 1
ATOM 678 C CA . ASP A 1 84 ? -14.780 -6.452 20.517 1.00 93.50 84 ASP A CA 1
ATOM 679 C C . ASP A 1 84 ? -13.601 -5.737 21.175 1.00 93.50 84 ASP A C 1
ATOM 681 O O . ASP A 1 84 ? -13.359 -4.535 20.995 1.00 93.50 84 ASP A O 1
ATOM 685 N N . THR A 1 85 ? -12.785 -6.516 21.879 1.00 93.56 85 THR A N 1
ATOM 686 C CA . THR A 1 85 ? -11.497 -6.035 22.377 1.00 93.56 85 THR A CA 1
ATOM 687 C C . THR A 1 85 ? -10.499 -5.984 21.229 1.00 93.56 85 THR A C 1
ATOM 689 O O . THR A 1 85 ? -10.299 -6.973 20.528 1.00 93.56 85 THR A O 1
ATOM 692 N N . VAL A 1 86 ? -9.844 -4.837 21.049 1.00 94.38 86 VAL A N 1
ATOM 693 C CA . VAL A 1 86 ? -8.806 -4.664 20.027 1.00 94.38 86 VAL A CA 1
ATOM 694 C C . VAL A 1 86 ? -7.555 -5.446 20.453 1.00 94.38 86 VAL A C 1
ATOM 696 O O . VAL A 1 86 ? -6.979 -5.133 21.501 1.00 94.38 86 VAL A O 1
ATOM 699 N N . PRO A 1 87 ? -7.111 -6.457 19.683 1.00 93.88 87 PRO A N 1
ATOM 700 C CA . PRO A 1 87 ? -5.909 -7.214 20.007 1.00 93.88 87 PRO A CA 1
ATOM 701 C C . PRO A 1 87 ? -4.664 -6.330 19.960 1.00 93.88 87 PRO A C 1
ATOM 703 O O . PRO A 1 87 ? -4.570 -5.399 19.164 1.00 93.88 87 PRO A O 1
ATOM 706 N N . LYS A 1 88 ? -3.669 -6.640 20.793 1.00 90.50 88 LYS A N 1
ATOM 707 C CA . LYS A 1 88 ? -2.388 -5.918 20.790 1.00 90.50 88 LYS A CA 1
ATOM 708 C C . LYS A 1 88 ? -1.522 -6.298 19.588 1.00 90.50 88 LYS A C 1
ATOM 710 O O . LYS A 1 88 ? -0.862 -5.438 18.993 1.00 90.50 88 LYS A O 1
ATOM 715 N N . ASP A 1 89 ? -1.542 -7.573 19.229 1.00 90.62 89 ASP A N 1
ATOM 716 C CA . ASP A 1 89 ? -0.749 -8.114 18.134 1.00 90.62 89 ASP A CA 1
ATOM 717 C C . ASP A 1 89 ? -1.495 -7.981 16.808 1.00 90.62 89 ASP A C 1
ATOM 719 O O . ASP A 1 89 ? -2.720 -8.084 16.744 1.00 90.62 89 ASP A O 1
ATOM 723 N N . CYS A 1 90 ? -0.747 -7.688 15.745 1.00 87.88 90 CYS A N 1
ATOM 724 C CA . CYS A 1 90 ? -1.329 -7.544 14.417 1.00 87.88 90 CYS A CA 1
ATOM 725 C C . CYS A 1 90 ? -1.725 -8.926 13.869 1.00 87.88 90 CYS A C 1
ATOM 727 O O . CYS A 1 90 ? -0.897 -9.840 13.946 1.00 87.88 90 CYS A O 1
ATOM 729 N N . PRO A 1 91 ? -2.933 -9.092 13.297 1.00 85.69 91 PRO A N 1
ATOM 730 C CA . PRO A 1 91 ? -3.317 -10.346 12.658 1.00 85.69 91 PRO A CA 1
ATOM 731 C C . PRO A 1 91 ? -2.364 -10.702 11.506 1.00 85.69 91 PRO A C 1
ATOM 733 O O . PRO A 1 91 ? -1.849 -9.833 10.795 1.00 85.69 91 PRO A O 1
ATOM 736 N N . VAL A 1 92 ? -2.123 -12.003 11.329 1.00 84.81 92 VAL A N 1
ATOM 737 C CA . VAL A 1 92 ? -1.194 -12.525 10.318 1.00 84.81 92 VAL A CA 1
ATOM 738 C C . VAL A 1 92 ? -1.776 -12.326 8.914 1.00 84.81 92 VAL A C 1
ATOM 740 O O . VAL A 1 92 ? -2.928 -12.657 8.643 1.00 84.81 92 VAL A O 1
ATOM 743 N N . LEU A 1 93 ? -0.962 -11.801 7.995 1.00 81.94 93 LEU A N 1
ATOM 744 C CA . LEU A 1 93 ? -1.317 -11.646 6.581 1.00 81.94 93 LEU A CA 1
ATOM 745 C C . LEU A 1 93 ? -1.184 -12.981 5.831 1.00 81.94 93 LEU A C 1
ATOM 747 O O . LEU A 1 93 ? -0.182 -13.226 5.161 1.00 81.94 93 LEU A O 1
ATOM 751 N N . GLU A 1 94 ? -2.205 -13.829 5.882 1.00 70.06 94 GLU A N 1
ATOM 752 C CA . GLU A 1 94 ? -2.277 -15.033 5.041 1.00 70.06 94 GLU A CA 1
ATOM 753 C C . GLU A 1 94 ? -2.914 -14.727 3.673 1.00 70.06 94 GLU A C 1
ATOM 755 O O . GLU A 1 94 ? -3.997 -15.190 3.329 1.00 70.06 94 GLU A O 1
ATOM 760 N N . LEU A 1 95 ? -2.244 -13.902 2.864 1.00 69.12 95 LEU A N 1
ATOM 761 C CA . LEU A 1 95 ? -2.731 -13.517 1.535 1.00 69.12 95 LEU A CA 1
ATOM 762 C C . LEU A 1 95 ? -2.183 -14.460 0.457 1.00 69.12 95 LEU A C 1
ATOM 764 O O . LEU A 1 95 ? -1.170 -14.173 -0.180 1.00 69.12 95 LEU A O 1
ATOM 768 N N . LYS A 1 96 ? -2.870 -15.579 0.210 1.00 75.94 96 LYS A N 1
ATOM 769 C CA . LYS A 1 96 ? -2.681 -16.351 -1.029 1.00 75.94 96 LYS A CA 1
ATOM 770 C C . LYS A 1 96 ? -3.625 -15.806 -2.097 1.00 75.94 96 LYS A C 1
ATOM 772 O O . LYS A 1 96 ? -4.806 -16.139 -2.111 1.00 75.94 96 LYS A O 1
ATOM 777 N N . ALA A 1 97 ? -3.110 -14.950 -2.977 1.00 78.81 97 ALA A N 1
ATOM 778 C CA . ALA A 1 97 ? -3.879 -14.475 -4.123 1.00 78.81 97 ALA A CA 1
ATOM 779 C C . ALA A 1 97 ? -4.223 -15.663 -5.035 1.00 78.81 97 ALA A C 1
ATOM 781 O O . ALA A 1 97 ? -3.335 -16.347 -5.536 1.00 78.81 97 ALA A O 1
ATOM 782 N N . THR A 1 98 ? -5.517 -15.919 -5.222 1.00 82.94 98 THR A N 1
ATOM 783 C CA . THR A 1 98 ? -6.016 -17.027 -6.051 1.00 82.94 98 THR A CA 1
ATOM 784 C C . THR A 1 98 ? -6.037 -16.681 -7.538 1.00 82.94 98 THR A C 1
ATOM 786 O O . THR A 1 98 ? -5.969 -17.572 -8.376 1.00 82.94 98 THR A O 1
ATOM 789 N N . HIS A 1 99 ? -6.108 -15.391 -7.867 1.00 85.44 99 HIS A N 1
ATOM 790 C CA . HIS A 1 99 ? -6.191 -14.873 -9.230 1.00 85.44 99 HIS A CA 1
ATOM 791 C C . HIS A 1 99 ? -5.325 -13.614 -9.371 1.00 85.44 99 HIS A C 1
ATOM 793 O O . HIS A 1 99 ? -5.035 -12.940 -8.381 1.00 85.44 99 HIS A O 1
ATOM 799 N N . GLY A 1 100 ? -4.935 -13.279 -10.605 1.00 85.38 100 GLY A N 1
ATOM 800 C CA . GLY A 1 100 ? -4.232 -12.027 -10.917 1.00 85.38 100 GLY A CA 1
ATOM 801 C C . GLY A 1 100 ? -2.740 -12.003 -10.570 1.00 85.38 100 GLY A C 1
ATOM 802 O O . GLY A 1 100 ? -2.128 -10.937 -10.610 1.00 85.38 100 GLY A O 1
ATOM 803 N N . LEU A 1 101 ? -2.142 -13.153 -10.240 1.00 88.75 101 LEU A N 1
ATOM 804 C CA . LEU A 1 101 ? -0.690 -13.272 -10.133 1.00 88.75 101 LEU A CA 1
ATOM 805 C C . LEU A 1 101 ? -0.070 -13.153 -11.527 1.00 88.75 101 LEU A C 1
ATOM 807 O O . LEU A 1 101 ? -0.418 -13.906 -12.433 1.00 88.75 101 LEU A O 1
ATOM 811 N N . VAL A 1 102 ? 0.836 -12.190 -11.690 1.00 91.12 102 VAL A N 1
ATOM 812 C CA . VAL A 1 102 ? 1.510 -11.944 -12.966 1.00 91.12 102 VAL A CA 1
ATOM 813 C C . VAL A 1 102 ? 2.532 -13.048 -13.216 1.00 91.12 102 VAL A C 1
ATOM 815 O O . VAL A 1 102 ? 3.458 -13.237 -12.428 1.00 91.12 102 VAL A O 1
ATOM 818 N N . THR A 1 103 ? 2.374 -13.750 -14.333 1.00 90.00 103 THR A N 1
ATOM 819 C CA . THR A 1 103 ? 3.381 -14.655 -14.889 1.00 90.00 103 THR A CA 1
ATOM 820 C C . THR A 1 103 ? 4.131 -13.933 -16.005 1.00 90.00 103 THR A C 1
ATOM 822 O O . THR A 1 103 ? 3.479 -13.265 -16.812 1.00 90.00 103 THR A O 1
ATOM 825 N N . PRO A 1 104 ? 5.470 -14.038 -16.076 1.00 93.38 104 PRO A N 1
ATOM 826 C CA . PRO A 1 104 ? 6.223 -13.494 -17.199 1.00 93.38 104 PRO A CA 1
ATOM 827 C C . PRO A 1 104 ? 5.692 -14.040 -18.525 1.00 93.38 104 PRO A C 1
ATOM 829 O O . PRO A 1 104 ? 5.426 -15.235 -18.640 1.00 93.38 104 PRO A O 1
ATOM 832 N N . GLU A 1 105 ? 5.539 -13.161 -19.511 1.00 92.88 105 GLU A N 1
ATOM 833 C CA . GLU A 1 105 ? 5.228 -13.575 -20.874 1.00 92.88 105 GLU A CA 1
ATOM 834 C C . GLU A 1 105 ? 6.481 -14.178 -21.513 1.00 92.88 105 GLU A C 1
ATOM 836 O O . GLU A 1 105 ? 7.586 -13.644 -21.367 1.00 92.88 105 GLU A O 1
ATOM 841 N N . GLU A 1 106 ? 6.320 -15.308 -22.200 1.00 92.94 106 GLU A N 1
ATOM 842 C CA . GLU A 1 106 ? 7.423 -15.921 -22.929 1.00 92.94 106 GLU A CA 1
ATOM 843 C C . GLU A 1 106 ? 7.813 -15.030 -24.107 1.00 92.94 106 GLU A C 1
ATOM 845 O O . GLU A 1 106 ? 7.050 -14.827 -25.049 1.00 92.94 106 GLU A O 1
ATOM 850 N N . PHE A 1 107 ? 9.030 -14.500 -24.052 1.00 93.88 107 PHE A N 1
ATOM 851 C CA . PHE A 1 107 ? 9.611 -13.726 -25.135 1.00 93.88 107 PHE A CA 1
ATOM 852 C C . PHE A 1 107 ? 10.663 -14.564 -25.859 1.00 93.88 107 PHE A C 1
ATOM 854 O O . PHE A 1 107 ? 11.656 -14.985 -25.262 1.00 93.88 107 PHE A O 1
ATOM 861 N N . ALA A 1 108 ? 10.461 -14.771 -27.159 1.00 94.31 108 ALA A N 1
ATOM 862 C CA . ALA A 1 108 ? 11.445 -15.376 -28.042 1.00 94.31 108 ALA A CA 1
ATOM 863 C C . ALA A 1 108 ? 12.026 -14.311 -28.975 1.00 94.31 108 ALA A C 1
ATOM 865 O O . ALA A 1 108 ? 11.297 -13.501 -29.551 1.00 94.31 108 ALA A O 1
ATOM 866 N N . MET A 1 109 ? 13.348 -14.332 -29.148 1.00 93.25 109 MET A N 1
ATOM 867 C CA . MET A 1 109 ? 13.995 -13.503 -30.160 1.00 93.25 109 MET A CA 1
ATOM 868 C C . MET A 1 109 ? 13.487 -13.903 -31.551 1.00 93.25 109 MET A C 1
ATOM 870 O O . MET A 1 109 ? 13.310 -15.099 -31.806 1.00 93.25 109 MET A O 1
ATOM 874 N N . PRO A 1 110 ? 13.279 -12.940 -32.466 1.00 93.62 110 PRO A N 1
ATOM 875 C CA . PRO A 1 110 ? 12.960 -13.278 -3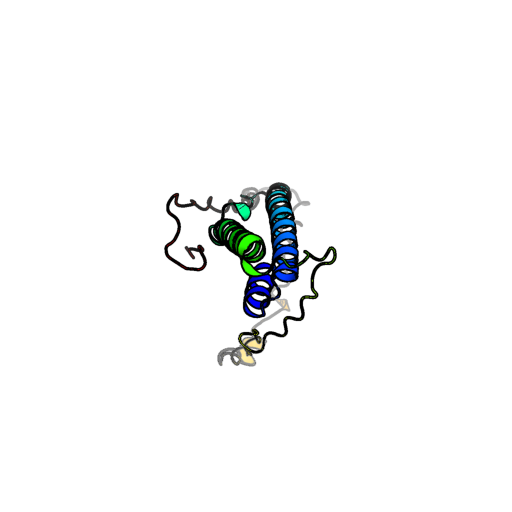3.842 1.00 93.62 110 PRO A CA 1
ATOM 876 C C . PRO A 1 110 ? 14.093 -14.123 -34.446 1.00 93.62 110 PRO A C 1
ATOM 878 O O . PRO A 1 110 ? 15.257 -13.968 -34.053 1.00 93.62 110 PRO A O 1
ATOM 881 N N . PRO A 1 111 ? 13.778 -15.012 -35.403 1.00 92.19 111 PRO A N 1
ATOM 882 C CA . PRO A 1 111 ? 14.805 -15.746 -36.123 1.00 92.19 111 PRO A CA 1
ATOM 883 C C . PRO A 1 111 ? 15.755 -14.773 -36.830 1.00 92.19 111 PRO A C 1
ATOM 885 O O . PRO A 1 111 ? 15.390 -13.643 -37.168 1.00 92.19 111 PRO A O 1
ATOM 888 N N . LEU A 1 112 ? 16.994 -15.217 -37.041 1.00 90.81 112 LEU A N 1
ATOM 889 C CA . LEU A 1 112 ? 18.012 -14.413 -37.704 1.00 90.81 112 LEU A CA 1
ATOM 890 C C . LEU A 1 112 ? 17.525 -14.001 -39.103 1.00 90.81 112 LEU A C 1
ATOM 892 O O . LEU A 1 112 ? 17.009 -14.828 -39.853 1.00 90.81 112 LEU A O 1
ATOM 896 N N . HIS A 1 113 ? 17.678 -12.722 -39.448 1.00 91.69 113 HIS A N 1
ATOM 897 C CA . HIS A 1 113 ? 17.250 -12.209 -40.750 1.00 91.69 113 HIS A CA 1
ATOM 898 C C . HIS A 1 113 ? 18.009 -12.912 -41.884 1.00 91.69 113 HIS A C 1
ATOM 900 O O . HIS A 1 113 ? 19.220 -13.090 -41.788 1.00 91.69 113 HIS A O 1
ATOM 906 N N . GLU A 1 114 ? 17.341 -13.191 -43.005 1.00 91.75 114 GLU A N 1
ATOM 907 C CA . GLU A 1 114 ? 17.895 -13.881 -44.190 1.00 91.75 114 GLU A CA 1
ATOM 908 C C . GLU A 1 114 ? 19.146 -13.221 -44.802 1.00 91.75 114 GLU A C 1
ATOM 910 O O . GLU A 1 114 ? 19.858 -13.834 -45.590 1.00 91.75 114 GLU A O 1
ATOM 915 N N . LEU A 1 115 ? 19.432 -11.968 -44.433 1.00 89.94 115 LEU A N 1
ATOM 916 C CA . LEU A 1 115 ? 20.596 -11.219 -44.910 1.00 89.94 115 LEU A CA 1
ATOM 917 C C . LEU A 1 115 ? 21.876 -11.624 -44.171 1.00 89.94 115 LEU A C 1
ATOM 919 O O . LEU A 1 115 ? 22.966 -11.380 -44.680 1.00 89.94 115 LEU A O 1
ATOM 923 N N . TRP A 1 116 ? 21.753 -12.256 -43.000 1.00 87.38 116 TRP A N 1
ATOM 924 C CA . TRP A 1 116 ? 22.869 -12.846 -42.268 1.00 87.38 116 TRP A CA 1
ATOM 925 C C . TRP A 1 116 ? 23.242 -14.200 -42.875 1.00 87.38 116 TRP A C 1
ATOM 927 O O . TRP A 1 116 ? 22.961 -15.267 -42.332 1.00 87.38 116 TRP A O 1
ATOM 937 N N . THR A 1 117 ? 23.886 -14.144 -44.033 1.00 89.88 117 THR A N 1
ATOM 938 C CA . THR A 1 117 ? 24.453 -15.304 -44.726 1.00 89.88 117 THR A CA 1
ATOM 939 C C . THR A 1 117 ? 25.914 -15.516 -44.329 1.00 89.88 117 THR A C 1
ATOM 941 O O . THR A 1 117 ? 26.586 -14.589 -43.870 1.00 89.88 117 THR A O 1
ATOM 944 N N . ALA A 1 118 ? 26.450 -16.720 -44.548 1.00 88.00 118 ALA A N 1
ATOM 945 C CA . ALA A 1 118 ? 27.865 -17.010 -44.294 1.00 88.00 118 ALA A CA 1
ATOM 946 C C . ALA A 1 118 ? 28.808 -16.094 -45.099 1.00 88.00 118 ALA A C 1
ATOM 948 O O . ALA A 1 118 ? 29.855 -15.695 -44.599 1.00 88.00 118 ALA A O 1
ATOM 949 N N . GLU A 1 119 ? 28.406 -15.714 -46.313 1.00 85.75 119 GLU A N 1
ATOM 950 C CA . GLU A 1 119 ? 29.130 -14.772 -47.174 1.00 85.75 119 GLU A CA 1
ATOM 951 C C . GLU A 1 119 ? 29.149 -13.361 -46.576 1.00 85.75 119 GLU A C 1
ATOM 953 O O . GLU A 1 119 ? 30.211 -12.746 -46.480 1.00 85.75 119 GLU A O 1
ATOM 958 N N . SER A 1 120 ? 27.994 -12.874 -46.100 1.00 84.88 120 SER A N 1
ATOM 959 C CA . SER A 1 120 ? 27.904 -11.581 -45.412 1.00 84.88 120 SER A CA 1
ATOM 960 C C . SER A 1 120 ? 28.749 -11.561 -44.139 1.00 84.88 120 SER A C 1
ATOM 962 O O . SER A 1 120 ? 29.426 -10.574 -43.870 1.00 84.88 120 SER A O 1
ATOM 964 N N . TYR A 1 121 ? 28.778 -12.675 -43.399 1.00 83.56 121 TYR A N 1
ATOM 965 C CA . TYR A 1 121 ? 29.568 -12.820 -42.182 1.00 83.56 121 TYR A CA 1
ATOM 966 C C . TYR A 1 121 ? 31.073 -12.842 -42.487 1.00 83.56 121 TYR A C 1
ATOM 968 O O . TYR A 1 121 ? 31.851 -12.171 -41.815 1.00 83.56 121 TYR A O 1
ATOM 976 N N . ALA A 1 122 ? 31.487 -13.555 -43.538 1.00 84.88 122 ALA A N 1
ATOM 977 C CA . ALA A 1 122 ? 32.882 -13.635 -43.971 1.00 84.88 122 ALA A CA 1
ATOM 978 C C . ALA A 1 122 ? 33.428 -12.305 -44.522 1.00 84.88 122 ALA A C 1
ATOM 980 O O . ALA A 1 122 ? 34.635 -12.069 -44.470 1.00 84.88 122 ALA A O 1
ATOM 981 N N . ALA A 1 123 ? 32.558 -11.419 -45.015 1.00 83.94 123 ALA A N 1
ATOM 982 C CA . ALA A 1 123 ? 32.938 -10.080 -45.458 1.00 83.94 123 ALA A CA 1
ATOM 983 C C . ALA A 1 123 ? 33.329 -9.138 -44.297 1.00 83.94 123 ALA A C 1
ATOM 985 O O . ALA A 1 123 ? 33.990 -8.122 -44.532 1.00 83.94 123 ALA A O 1
ATOM 986 N N . PHE A 1 124 ? 32.979 -9.462 -43.043 1.00 80.88 124 PHE A N 1
ATOM 987 C CA . PHE A 1 124 ? 33.450 -8.718 -41.872 1.00 80.88 124 PHE A CA 1
ATOM 988 C C . PHE A 1 124 ? 34.926 -9.035 -41.597 1.00 80.88 124 PHE A C 1
ATOM 990 O O . PHE A 1 124 ? 35.276 -9.934 -40.833 1.00 80.88 124 PHE A O 1
ATOM 997 N N . ASN A 1 125 ? 35.821 -8.257 -42.204 1.00 74.88 125 ASN A N 1
ATOM 998 C CA . ASN A 1 125 ? 37.255 -8.377 -41.974 1.00 74.88 125 ASN A CA 1
ATOM 999 C C . ASN A 1 125 ? 37.672 -7.704 -40.652 1.00 74.88 125 ASN A C 1
ATOM 1001 O O . ASN A 1 125 ? 38.032 -6.526 -40.605 1.00 74.88 125 ASN A O 1
ATOM 1005 N N . LEU A 1 126 ? 37.666 -8.480 -39.566 1.00 67.31 126 LEU A N 1
ATOM 1006 C CA . LEU A 1 126 ? 38.114 -8.049 -38.233 1.00 67.31 126 LEU A CA 1
ATOM 1007 C C . LEU A 1 126 ? 39.594 -7.621 -38.195 1.00 67.31 126 LEU A C 1
ATOM 1009 O O . LEU A 1 126 ? 39.987 -6.879 -37.297 1.00 67.31 126 LEU A O 1
ATOM 1013 N N . ALA A 1 127 ? 40.411 -8.037 -39.169 1.00 66.75 127 ALA A N 1
ATOM 1014 C CA . ALA A 1 127 ? 41.816 -7.645 -39.261 1.00 66.75 127 ALA A CA 1
ATOM 1015 C C . ALA A 1 127 ? 42.022 -6.252 -39.890 1.00 66.75 127 ALA A C 1
ATOM 1017 O O . ALA A 1 127 ? 43.094 -5.673 -39.730 1.00 66.75 127 ALA A O 1
ATOM 1018 N N . GLN A 1 128 ? 41.014 -5.684 -40.568 1.00 58.94 128 GLN A N 1
ATOM 1019 C CA . GLN A 1 128 ? 41.085 -4.327 -41.135 1.00 58.94 128 GLN A CA 1
ATOM 1020 C C . GLN A 1 128 ? 40.600 -3.226 -40.178 1.00 58.94 128 GLN A C 1
ATOM 1022 O O . GLN A 1 128 ? 40.944 -2.068 -40.388 1.00 58.94 128 GLN A O 1
ATOM 1027 N N . ASN A 1 129 ? 39.884 -3.571 -39.100 1.00 57.53 129 ASN A N 1
ATOM 1028 C CA . ASN A 1 129 ? 39.359 -2.615 -38.111 1.00 57.53 129 ASN A CA 1
ATOM 1029 C C . ASN A 1 129 ? 40.038 -2.705 -36.730 1.00 57.53 129 ASN A C 1
ATOM 1031 O O . ASN A 1 129 ? 39.447 -2.362 -35.708 1.00 57.53 129 ASN A O 1
ATOM 1035 N N . VAL A 1 130 ? 41.316 -3.089 -36.683 1.00 54.38 130 VAL A N 1
ATOM 1036 C CA . VAL A 1 130 ? 42.173 -2.915 -35.494 1.00 54.38 130 VAL A CA 1
ATOM 1037 C C . VAL A 1 130 ? 42.869 -1.553 -35.489 1.00 54.38 130 VAL A C 1
ATOM 1039 O O . VAL A 1 130 ? 44.066 -1.432 -35.258 1.00 54.38 130 VAL A O 1
ATOM 1042 N N . THR A 1 131 ? 42.098 -0.493 -35.689 1.00 53.06 131 THR A N 1
ATOM 1043 C CA . THR A 1 131 ? 42.408 0.810 -35.094 1.00 53.06 131 THR A CA 1
ATOM 1044 C C . THR A 1 131 ? 41.159 1.332 -34.406 1.00 53.06 131 THR A C 1
ATOM 1046 O O . THR A 1 131 ? 40.640 2.401 -34.715 1.00 53.06 131 THR A O 1
ATOM 1049 N N . PHE A 1 132 ? 40.686 0.591 -33.400 1.00 56.06 132 PHE A N 1
ATOM 1050 C CA . PHE A 1 132 ? 39.952 1.250 -32.328 1.00 56.06 132 PHE A CA 1
ATOM 1051 C C . PHE A 1 132 ? 40.941 2.174 -31.609 1.00 56.06 132 PHE A C 1
ATOM 1053 O O . PHE A 1 132 ? 41.679 1.769 -30.709 1.00 56.06 132 PHE A O 1
ATOM 1060 N N . VAL A 1 133 ? 41.029 3.414 -32.083 1.00 57.16 133 VAL A N 1
ATOM 1061 C CA . VAL A 1 133 ? 41.714 4.477 -31.363 1.00 57.16 133 VAL A CA 1
ATOM 1062 C C . VAL A 1 133 ? 40.811 4.806 -30.183 1.00 57.16 133 VAL A C 1
ATOM 1064 O O . VAL A 1 133 ? 39.776 5.437 -30.362 1.00 57.16 133 VAL A O 1
ATOM 1067 N N . ASP A 1 134 ? 41.175 4.340 -28.986 1.00 48.78 134 ASP A N 1
ATOM 1068 C CA . ASP A 1 134 ? 40.566 4.842 -27.752 1.00 48.78 134 ASP A CA 1
ATOM 1069 C C . ASP A 1 134 ? 40.708 6.376 -27.768 1.00 48.78 134 ASP A C 1
ATOM 1071 O O . ASP A 1 134 ? 41.851 6.859 -27.795 1.00 48.78 134 ASP A O 1
ATOM 1075 N N . PRO A 1 135 ? 39.608 7.154 -27.768 1.00 52.66 135 PRO A N 1
ATOM 1076 C CA . PRO A 1 135 ? 39.668 8.617 -27.824 1.00 52.66 135 PRO A CA 1
ATOM 1077 C C . PRO A 1 135 ? 40.529 9.218 -26.701 1.00 52.66 135 PRO A C 1
ATOM 1079 O O . PRO A 1 135 ? 41.084 10.303 -26.840 1.00 52.66 135 PRO A O 1
ATOM 1082 N N . ARG A 1 136 ? 40.734 8.472 -25.605 1.00 55.69 136 ARG A N 1
ATOM 1083 C CA . ARG A 1 136 ? 41.538 8.884 -24.447 1.00 55.69 136 ARG A CA 1
ATOM 1084 C C . ARG A 1 136 ? 43.052 8.734 -24.632 1.00 55.69 136 ARG A C 1
ATOM 1086 O O . ARG A 1 136 ? 43.804 9.240 -23.806 1.00 55.69 136 ARG A O 1
ATOM 1093 N N . LYS A 1 137 ? 43.531 8.054 -25.683 1.00 48.59 137 LYS A N 1
ATOM 1094 C CA . LYS A 1 137 ? 44.972 7.813 -25.924 1.00 48.59 137 LYS A CA 1
ATOM 1095 C C . LYS A 1 137 ? 45.645 8.818 -26.870 1.00 48.59 137 LYS A C 1
ATOM 1097 O O . LYS A 1 137 ? 46.809 8.630 -27.215 1.00 48.59 137 LYS A O 1
ATOM 1102 N N . LYS A 1 138 ? 44.973 9.907 -27.260 1.00 43.03 138 LYS A N 1
ATOM 1103 C CA . LYS A 1 138 ? 45.582 11.017 -28.023 1.00 43.03 138 LYS A CA 1
ATOM 1104 C C . LYS A 1 138 ? 46.130 12.151 -27.137 1.00 43.03 138 LYS A C 1
ATOM 1106 O O . LYS A 1 138 ? 46.015 13.316 -27.498 1.00 43.03 138 LYS A O 1
ATOM 1111 N N . ALA A 1 139 ? 46.736 11.837 -25.990 1.00 39.66 139 ALA A N 1
ATOM 1112 C CA . ALA A 1 139 ? 47.340 12.858 -25.123 1.00 39.66 139 ALA A CA 1
ATOM 1113 C C . ALA A 1 139 ? 48.847 13.095 -25.364 1.00 39.66 139 ALA A C 1
ATOM 1115 O O . ALA A 1 139 ? 49.338 14.169 -25.034 1.00 39.66 139 ALA A O 1
ATOM 1116 N N . ASP A 1 140 ? 49.577 12.175 -26.008 1.00 42.03 140 ASP A N 1
ATOM 1117 C CA . ASP A 1 140 ? 51.048 12.246 -26.052 1.00 42.03 140 ASP A CA 1
ATOM 1118 C C . ASP A 1 140 ? 51.628 12.197 -27.474 1.00 42.03 140 ASP A C 1
ATOM 1120 O O . ASP A 1 140 ? 52.316 11.249 -27.848 1.00 42.03 140 ASP A O 1
ATOM 1124 N N . LYS A 1 141 ? 51.365 13.225 -28.290 1.00 36.50 141 LYS A N 1
ATOM 1125 C CA . LYS A 1 141 ? 52.309 13.704 -29.324 1.00 36.50 141 LYS A CA 1
ATOM 1126 C C . LYS A 1 141 ? 51.842 15.044 -29.896 1.00 36.50 141 LYS A C 1
ATOM 1128 O O . LYS A 1 141 ? 50.903 15.115 -30.680 1.00 36.50 141 LYS A O 1
ATOM 1133 N N . LYS A 1 142 ? 52.535 16.107 -29.478 1.00 38.75 142 LYS A N 1
ATOM 1134 C CA . LYS A 1 142 ? 52.476 17.458 -30.051 1.00 38.75 142 LYS A CA 1
ATOM 1135 C C . LYS A 1 142 ? 52.764 17.418 -31.557 1.00 38.75 142 LYS A C 1
ATOM 1137 O O . LYS A 1 142 ? 53.765 16.831 -31.962 1.00 38.75 142 LYS A O 1
ATOM 1142 N N . GLY A 1 143 ? 51.938 18.104 -32.343 1.00 29.66 143 GLY A N 1
ATOM 1143 C CA . GLY A 1 143 ? 52.178 18.381 -33.759 1.00 29.66 143 GLY A CA 1
ATOM 1144 C C . GLY A 1 143 ? 50.923 18.931 -34.432 1.00 29.66 143 GLY A C 1
ATOM 1145 O O . GLY A 1 143 ? 50.008 18.177 -34.726 1.00 29.66 143 GLY A O 1
ATOM 1146 N N . GLU A 1 144 ? 50.891 20.249 -34.595 1.00 38.25 144 GLU A N 1
ATOM 1147 C CA . GLU A 1 144 ? 49.884 21.099 -35.242 1.00 38.25 144 GLU A CA 1
ATOM 1148 C C . GLU A 1 144 ? 49.033 20.457 -36.355 1.00 38.25 144 GLU A C 1
ATOM 1150 O O . GLU A 1 144 ? 49.532 20.050 -37.400 1.00 38.25 144 GLU A O 1
ATOM 1155 N N . SER A 1 145 ? 47.713 20.465 -36.175 1.00 29.69 145 SER A N 1
ATOM 1156 C CA . SER A 1 145 ? 46.722 21.051 -37.100 1.00 29.69 145 SER A CA 1
ATOM 1157 C C . SER A 1 145 ? 45.321 20.775 -36.547 1.00 29.69 145 SER A C 1
ATOM 1159 O O . SER A 1 145 ? 45.067 19.729 -35.957 1.00 29.69 145 SER A O 1
ATOM 1161 N N . GLY A 1 146 ? 44.469 21.797 -36.596 1.00 41.53 146 GLY A N 1
ATOM 1162 C CA . GLY A 1 146 ? 43.322 21.941 -35.709 1.00 41.53 146 GLY A CA 1
ATOM 1163 C C . GLY A 1 146 ? 42.227 20.892 -35.868 1.00 41.53 146 GLY A C 1
ATOM 1164 O O . GLY A 1 146 ? 41.822 20.576 -36.975 1.00 41.53 146 GLY A O 1
ATOM 1165 N N . ASP A 1 147 ? 41.687 20.456 -34.733 1.00 34.88 147 ASP A N 1
ATOM 1166 C CA . ASP A 1 147 ? 40.243 20.382 -34.544 1.00 34.88 147 ASP A CA 1
ATOM 1167 C C . ASP A 1 147 ? 39.907 20.413 -33.046 1.00 34.88 147 ASP A C 1
ATOM 1169 O O . ASP A 1 147 ? 40.728 20.084 -32.189 1.00 34.88 147 ASP A O 1
ATOM 1173 N N . LYS A 1 148 ? 38.731 20.962 -32.750 1.00 38.50 148 LYS A N 1
ATOM 1174 C CA . LYS A 1 148 ? 38.278 21.468 -31.445 1.00 38.50 148 LYS A CA 1
ATOM 1175 C C . LYS A 1 148 ? 38.284 20.401 -30.330 1.00 38.50 148 LYS A C 1
ATOM 1177 O O . LYS A 1 148 ? 38.063 19.230 -30.623 1.00 38.50 148 LYS A O 1
ATOM 1182 N N . PRO A 1 149 ? 38.479 20.791 -29.051 1.00 40.22 149 PRO A N 1
ATOM 1183 C CA . PRO A 1 149 ? 38.309 19.875 -27.924 1.00 40.22 149 PRO A CA 1
ATOM 1184 C C . PRO A 1 149 ? 36.896 19.277 -27.947 1.00 4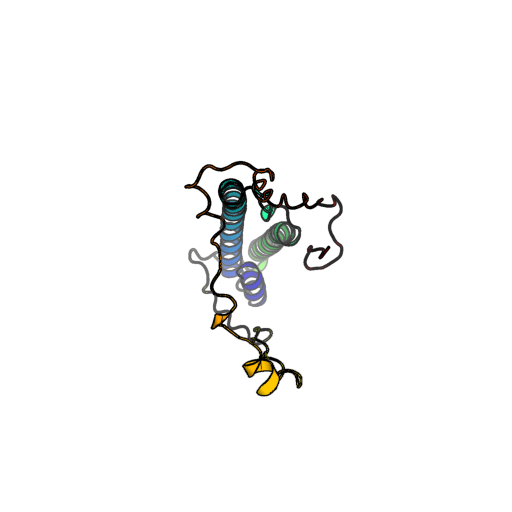0.22 149 PRO A C 1
ATOM 1186 O O . PRO A 1 149 ? 35.926 20.024 -28.073 1.00 40.22 149 PRO A O 1
ATOM 1189 N N . GLU A 1 150 ? 36.792 17.946 -27.849 1.00 52.06 150 GLU A N 1
ATOM 1190 C CA . GLU A 1 150 ? 35.514 17.248 -27.678 1.00 52.06 150 GLU A CA 1
ATOM 1191 C C . GLU A 1 150 ? 34.801 17.841 -26.460 1.00 52.06 150 GLU A C 1
ATOM 1193 O O . GLU A 1 150 ? 35.274 17.732 -25.325 1.00 52.06 150 GLU A O 1
ATOM 1198 N N . GLU A 1 151 ? 33.690 18.533 -26.713 1.00 56.91 151 GLU A N 1
ATOM 1199 C CA . GLU A 1 151 ? 32.853 19.073 -25.654 1.00 56.91 151 GLU A CA 1
ATOM 1200 C C . GLU A 1 151 ? 32.369 17.906 -24.780 1.00 56.91 151 GLU A C 1
ATOM 1202 O O . GLU A 1 151 ? 31.907 16.891 -25.314 1.00 56.91 151 GLU A O 1
ATOM 1207 N N . PRO A 1 152 ? 32.485 18.006 -23.442 1.00 55.28 152 PRO A N 1
ATOM 1208 C CA . PRO A 1 152 ? 31.973 16.979 -22.549 1.00 55.28 152 PRO A CA 1
ATOM 1209 C C . PRO A 1 152 ? 30.499 16.749 -22.874 1.00 55.28 152 PRO A C 1
ATOM 1211 O O . PRO A 1 152 ? 29.730 17.710 -22.902 1.00 55.28 152 PRO A O 1
ATOM 1214 N N . ILE A 1 153 ? 30.131 15.487 -23.143 1.00 53.00 153 ILE A N 1
ATOM 1215 C CA . ILE A 1 153 ? 28.759 15.088 -23.480 1.00 53.00 153 ILE A CA 1
ATOM 1216 C C . ILE A 1 153 ? 27.837 15.761 -22.458 1.00 53.00 153 ILE A C 1
ATOM 1218 O O . ILE A 1 153 ? 27.953 15.458 -21.263 1.00 53.00 153 ILE A O 1
ATOM 1222 N N . PRO A 1 154 ? 26.985 16.714 -22.877 1.00 60.84 154 PRO A N 1
ATOM 1223 C CA . PRO A 1 154 ? 26.191 17.471 -21.934 1.00 60.84 154 PRO A CA 1
ATOM 1224 C C . PRO A 1 154 ? 25.294 16.487 -21.196 1.00 60.84 154 PRO A C 1
ATOM 1226 O O . PRO A 1 154 ? 24.581 15.693 -21.814 1.00 60.84 154 PRO A O 1
ATOM 1229 N N . MET A 1 155 ? 25.374 16.522 -19.866 1.00 57.41 155 MET A N 1
ATOM 1230 C CA . MET A 1 155 ? 24.495 15.762 -18.988 1.00 57.41 155 MET A CA 1
ATOM 1231 C C . MET A 1 155 ? 23.062 15.971 -19.484 1.00 57.41 155 MET A C 1
ATOM 1233 O O . MET A 1 155 ? 22.623 17.116 -19.626 1.00 57.41 155 MET A O 1
ATOM 1237 N N . VAL A 1 156 ? 22.376 14.881 -19.846 1.00 58.12 156 VAL A N 1
ATOM 1238 C CA . VAL A 1 156 ? 21.010 14.953 -20.370 1.00 58.12 156 VAL A CA 1
ATOM 1239 C C . VAL A 1 156 ? 20.141 15.514 -19.256 1.00 58.12 156 VAL A C 1
ATOM 1241 O O . VAL A 1 156 ? 19.727 14.801 -18.346 1.00 58.12 156 VAL A O 1
ATOM 1244 N N . ASN A 1 157 ? 19.893 16.819 -19.314 1.00 58.03 157 ASN A N 1
ATOM 1245 C CA . ASN A 1 157 ? 18.930 17.472 -18.453 1.00 58.03 157 ASN A CA 1
ATOM 1246 C C . ASN A 1 157 ? 17.555 16.978 -18.895 1.00 58.03 157 ASN A C 1
ATOM 1248 O O . ASN A 1 157 ? 16.977 17.494 -19.856 1.00 58.03 157 ASN A O 1
ATOM 1252 N N . GLU A 1 158 ? 17.059 15.938 -18.221 1.00 58.06 158 GLU A N 1
ATOM 1253 C CA . GLU A 1 158 ? 15.682 15.485 -18.364 1.00 58.06 158 GLU A CA 1
ATOM 1254 C C . GLU A 1 158 ? 14.768 16.706 -18.253 1.00 58.06 158 GLU A C 1
ATOM 1256 O O . GLU A 1 158 ? 14.847 17.484 -17.293 1.00 58.06 158 GLU A O 1
ATOM 1261 N N . LYS A 1 159 ? 13.929 16.916 -19.273 1.00 61.62 159 LYS A N 1
ATOM 1262 C CA . LYS A 1 159 ? 12.994 18.039 -19.268 1.00 61.62 159 LYS A CA 1
ATOM 1263 C C . LYS A 1 159 ? 12.152 17.930 -17.995 1.00 61.62 159 LYS A C 1
ATOM 1265 O O . LYS A 1 159 ? 11.630 16.848 -17.721 1.00 61.62 159 LYS A O 1
ATOM 1270 N N . PRO A 1 160 ? 12.002 19.018 -17.221 1.00 56.50 160 PRO A N 1
ATOM 1271 C CA . PRO A 1 160 ? 11.196 18.979 -16.015 1.00 56.50 160 PRO A CA 1
ATOM 1272 C C . PRO A 1 160 ? 9.783 18.528 -16.387 1.00 56.50 160 PRO A C 1
ATOM 1274 O O . PRO A 1 160 ? 9.106 19.172 -17.193 1.00 56.50 160 PRO A O 1
ATOM 1277 N N . ILE A 1 161 ? 9.364 17.394 -15.822 1.00 58.00 161 ILE A N 1
ATOM 1278 C CA . ILE A 1 161 ? 8.017 16.860 -16.004 1.00 58.00 161 ILE A CA 1
ATOM 1279 C C . ILE A 1 161 ? 7.063 17.903 -15.426 1.00 58.00 161 ILE A C 1
ATOM 1281 O O . ILE A 1 161 ? 7.057 18.163 -14.220 1.00 58.00 161 ILE A O 1
ATOM 1285 N N . LYS A 1 162 ? 6.290 18.554 -16.300 1.00 49.91 162 LYS A N 1
ATOM 1286 C CA . LYS A 1 162 ? 5.247 19.488 -15.882 1.00 49.91 162 LYS A CA 1
ATOM 1287 C C . LYS A 1 162 ? 4.130 18.671 -15.248 1.00 49.91 162 LYS A C 1
ATOM 1289 O O . LYS A 1 162 ? 3.372 18.010 -15.951 1.00 49.91 162 LYS A O 1
ATOM 1294 N N . TYR A 1 163 ? 4.040 18.716 -13.926 1.00 53.75 163 TYR A N 1
ATOM 1295 C CA . TYR A 1 163 ? 2.867 18.228 -13.216 1.00 53.75 163 TYR A CA 1
ATOM 1296 C C . TYR A 1 163 ? 1.689 19.131 -13.602 1.00 53.75 163 TYR A C 1
ATOM 1298 O O . TYR A 1 163 ? 1.758 20.346 -13.412 1.00 53.75 163 TYR A O 1
ATOM 1306 N N . SER A 1 164 ? 0.633 18.571 -14.193 1.00 57.47 164 SER A N 1
ATOM 1307 C CA . SER A 1 164 ? -0.630 19.295 -14.314 1.00 57.47 164 SER A CA 1
ATOM 1308 C C . SER A 1 164 ? -1.218 19.469 -12.916 1.00 57.47 164 SER A C 1
ATOM 1310 O O . SER A 1 164 ? -1.250 18.518 -12.139 1.00 57.47 164 SER A O 1
ATOM 1312 N N . GLU A 1 165 ? -1.720 20.662 -12.597 1.00 58.94 165 GLU A N 1
ATOM 1313 C CA . GLU A 1 165 ? -2.474 20.882 -11.350 1.00 58.94 165 GLU A CA 1
ATOM 1314 C C . GLU A 1 165 ? -3.767 20.054 -11.315 1.00 58.94 165 GLU A C 1
ATOM 1316 O O . GLU A 1 165 ? -4.334 19.795 -10.257 1.00 58.94 165 GLU A O 1
ATOM 1321 N N . THR A 1 166 ? -4.240 19.623 -12.488 1.00 62.75 166 THR A N 1
ATOM 1322 C CA . THR A 1 166 ? -5.415 18.771 -12.631 1.00 62.75 166 THR A CA 1
ATOM 1323 C C . THR A 1 166 ? -5.032 17.298 -12.529 1.00 62.75 166 THR A C 1
ATOM 1325 O O . THR A 1 166 ? -4.199 16.812 -13.298 1.00 62.75 166 THR A O 1
ATOM 1328 N N . ASP A 1 167 ? -5.677 16.585 -11.604 1.00 62.97 167 ASP A N 1
ATOM 1329 C CA . ASP A 1 167 ? -5.491 15.147 -11.424 1.00 62.97 167 ASP A CA 1
ATOM 1330 C C . ASP A 1 167 ? -5.969 14.373 -12.682 1.00 62.97 167 ASP A C 1
ATOM 1332 O O . ASP A 1 167 ? -7.062 14.640 -13.201 1.00 62.97 167 ASP A O 1
ATOM 1336 N N . PRO A 1 168 ? -5.199 13.388 -13.186 1.00 67.62 168 PRO A N 1
ATOM 1337 C CA . PRO A 1 168 ? -5.617 12.559 -14.314 1.00 67.62 168 PRO A CA 1
ATOM 1338 C C . PRO A 1 168 ? -6.902 11.776 -14.008 1.00 67.62 168 PRO A C 1
ATOM 1340 O O . PRO A 1 168 ? -7.060 11.208 -12.928 1.00 67.62 168 PRO A O 1
ATOM 1343 N N . LYS A 1 169 ? -7.804 11.662 -14.993 1.00 68.50 169 LYS A N 1
ATOM 1344 C CA . LYS A 1 169 ? -9.037 10.854 -14.876 1.00 68.50 169 LYS A CA 1
ATOM 1345 C C . LYS A 1 169 ? -8.808 9.336 -15.001 1.00 68.50 169 LYS A C 1
ATOM 1347 O O . LYS A 1 169 ? -9.778 8.583 -15.005 1.00 68.50 169 LYS A O 1
ATOM 1352 N N . ASN A 1 170 ? -7.563 8.868 -15.119 1.00 66.94 170 ASN A N 1
ATOM 1353 C CA . ASN A 1 170 ? -7.245 7.440 -15.196 1.00 66.94 170 ASN A CA 1
ATOM 1354 C C . ASN A 1 170 ? -6.982 6.840 -13.800 1.00 66.94 170 ASN A C 1
ATOM 1356 O O . ASN A 1 170 ? -6.647 7.544 -12.846 1.00 66.94 170 ASN A O 1
ATOM 1360 N N . GLN A 1 171 ? -7.169 5.525 -13.653 1.00 54.28 171 GLN A N 1
ATOM 1361 C CA . GLN A 1 171 ? -7.034 4.858 -12.350 1.00 54.28 171 GLN A CA 1
ATOM 1362 C C . GLN A 1 171 ? -5.591 4.862 -11.823 1.00 54.28 171 GLN A C 1
ATOM 1364 O O . GLN A 1 171 ? -5.388 4.948 -10.614 1.00 54.28 171 GLN A O 1
ATOM 1369 N N . SER A 1 172 ? -4.598 4.822 -12.716 1.00 60.09 172 SER A N 1
ATOM 1370 C CA . SER A 1 172 ? -3.175 4.793 -12.362 1.00 60.09 172 SER A CA 1
ATOM 1371 C C . SER A 1 172 ? -2.605 6.160 -11.971 1.00 60.09 172 SER A C 1
ATOM 1373 O O . SER A 1 172 ? -1.524 6.222 -11.389 1.00 60.09 172 SER A O 1
ATOM 1375 N N . GLY A 1 173 ? -3.288 7.267 -12.295 1.00 54.50 173 GLY A N 1
ATOM 1376 C CA . GLY A 1 173 ? -2.765 8.624 -12.107 1.00 54.50 173 GLY A CA 1
ATOM 1377 C C . GLY A 1 173 ? -1.480 8.910 -12.895 1.00 54.50 173 GLY A C 1
ATOM 1378 O O . GLY A 1 173 ? -0.827 9.920 -12.643 1.00 54.50 173 GLY A O 1
ATOM 1379 N N . CYS A 1 174 ? -1.093 8.018 -13.810 1.00 51.84 174 CYS A N 1
ATOM 1380 C CA . CYS A 1 174 ? 0.119 8.113 -14.607 1.00 51.84 174 CYS A CA 1
ATOM 1381 C C . CYS A 1 174 ? -0.283 8.499 -16.031 1.00 51.84 174 CYS A C 1
ATOM 1383 O O . CYS A 1 174 ? -1.066 7.789 -16.665 1.00 51.84 174 CYS A O 1
ATOM 1385 N N . GLN A 1 175 ? 0.195 9.641 -16.517 1.00 55.22 175 GLN A N 1
ATOM 1386 C CA . GLN A 1 175 ? 0.102 9.988 -17.931 1.00 55.22 175 GLN A CA 1
ATOM 1387 C C . GLN A 1 175 ? 1.422 9.594 -18.584 1.00 55.22 175 GLN A C 1
ATOM 1389 O O . GLN A 1 175 ? 2.467 10.126 -18.218 1.00 55.22 175 GLN A O 1
ATOM 1394 N N . ILE A 1 176 ? 1.370 8.633 -19.507 1.00 46.94 176 ILE A N 1
ATOM 1395 C CA . ILE A 1 176 ? 2.487 8.362 -20.412 1.00 46.94 176 ILE A CA 1
ATOM 1396 C C . ILE A 1 176 ? 2.474 9.525 -21.408 1.00 46.94 176 ILE A C 1
ATOM 1398 O O . ILE A 1 176 ? 1.485 9.691 -22.123 1.00 46.94 176 ILE A O 1
ATOM 1402 N N . GLN A 1 177 ? 3.493 10.383 -21.346 1.00 42.00 177 GLN A N 1
ATOM 1403 C CA . GLN A 1 177 ? 3.744 11.400 -22.370 1.00 42.00 177 GLN A CA 1
ATOM 1404 C C . GLN A 1 177 ? 4.433 10.768 -23.571 1.00 42.00 177 GLN A C 1
ATOM 1406 O O . GLN A 1 177 ? 5.309 9.904 -23.341 1.00 42.00 177 GLN A O 1
#

Secondary structure (DSSP, 8-state):
-HHHHHHHHHHTT-HHHHHHHHHHHHHHHHHHHHHHHHHHHHHHHHHSS----GGGSHHHHHHHHHHHHHHHHHHHHIIIII-PPPPSSPPP------S-PPPPP---PPPPPTT--HHHHHT--TTT------GGG--S-----------------PPP----SSPPSSTT-----

Sequence (177 aa):
AFCYLGESLLEQEKCGEAIRALEESEKFYDISVKLCKEYRKQKAQAMGGTGAKIDEHLFFRKLQPLVKRTKDKCVRENGFIFHDTVPKDCPVLELKATHGLVTPEEFAMPPLHELWTAESYAAFNLAQNVTFVDPRKKADKKGESGDKPEEPIPMVNEKPIKYSETDPKNQSGCQIQ

pLDDT: mean 78.51, std 18.78, range [29.66, 96.88]

InterPro domains:
  IPR038499 BRO1 domain superfamily [G3DSA:1.25.40.280] (1-125)
  IPR038898 BRO1 domain-containing protein BROX [PTHR23032] (1-127)

Foldseek 3Di:
DLLVVLVVCVVVVNLLLSLLSLVVVVVVLVVVQVVLVVQQVVCCVPQVARRDNVCPFPVSVVSVVSSVVSNVVSVVCCVPPRVDHRDPDHDDPPDDPPDDPDDDDDDDDDPDDPVPDPVNVVVPDPVVPPPPPPPVPPPDDDDDDDDDDDDDPPRPHDDPDDDDPDQDPDPRSDDDD

Organism: NCBI:txid1979941